Protein AF-A0A0M3JCF3-F1 (afdb_monomer)

Secondary structure (DSSP, 8-state):
----HHHHHHHHHHHHT---SS-EEEEEESSTT-HHHHHHHHHHHH-TTSEEEEEE-

Nearest PDB structures (foldseek):
  4tkz-assembly3_F-3  TM=7.705E-01  e=8.064E-01  Streptococcus agalactiae NEM316
  6fmg-assembly2_C  TM=8.220E-01  e=2.118E+00  Streptococcus pneumoniae
  6ira-assembly1_A  TM=4.989E-01  e=2.605E+00  Homo sapiens
  1wf3-assembly1_A  TM=4.896E-01  e=3.678E+00  Thermus thermophilus HB8

Organism: Anisakis simplex (NCBI:txid6269)

Mean predicted aligned error: 4.32 Å

Sequence (57 aa):
LVGTDENLFFNLESFFRMKYPTYELLFCVHDSSDPAQKVVEVLMSKYPQIDARIFCG

Foldseek 3Di:
DPDDLVRLLVVVLVVLPDPDPADAAEAEDADPPDSSVVSVVVSCVVRVVHHYDYHYD

InterPro domains:
  IPR025993 Ceramide glucosyltransferase [PF13506] (1-56)
  IPR025993 Ceramide glucosyltransferase [PTHR12726] (1-56)

Solvent-accessible surface area (backbone atoms only — not comparable to full-atom values): 3685 Å² total; per-residue (Å²): 137,93,62,58,73,66,57,45,43,55,58,57,49,52,64,80,66,56,94,61,99,77,73,74,46,81,44,80,38,71,46,93,81,41,72,64,56,60,47,49,55,53,48,47,69,74,40,74,88,52,54,68,50,81,44,73,95

Structure (mmCIF, N/CA/C/O backbone):
data_AF-A0A0M3JCF3-F1
#
_entry.id   AF-A0A0M3JCF3-F1
#
loop_
_atom_site.group_PDB
_atom_site.id
_atom_site.type_symbol
_atom_site.label_atom_id
_atom_site.label_alt_id
_atom_site.label_comp_id
_atom_site.label_asym_id
_atom_site.label_entity_id
_atom_site.label_seq_id
_atom_site.pdbx_PDB_ins_code
_atom_site.Cartn_x
_atom_site.Cartn_y
_atom_site.Cartn_z
_atom_site.occupancy
_atom_site.B_iso_or_equiv
_atom_site.auth_seq_id
_atom_site.auth_comp_id
_atom_site.auth_asym_id
_atom_site.auth_atom_id
_atom_site.pdbx_PDB_model_num
ATOM 1 N N . LEU A 1 1 ? 6.651 12.450 -10.630 1.00 45.47 1 LEU A N 1
ATOM 2 C CA . LEU A 1 1 ? 7.069 11.937 -9.311 1.00 45.47 1 LEU A CA 1
ATOM 3 C C . LEU A 1 1 ? 8.272 11.038 -9.539 1.00 45.47 1 LEU A C 1
ATOM 5 O O . LEU A 1 1 ? 8.095 9.980 -10.119 1.00 45.47 1 LEU A O 1
ATOM 9 N N . VAL A 1 2 ? 9.481 11.464 -9.178 1.00 48.88 2 VAL A N 1
ATOM 10 C CA . VAL A 1 2 ? 10.638 10.556 -9.151 1.00 48.88 2 VAL A CA 1
ATOM 11 C C . VAL A 1 2 ? 10.891 10.258 -7.683 1.00 48.88 2 VAL A C 1
ATOM 13 O O . VAL A 1 2 ? 11.578 11.007 -6.997 1.00 48.88 2 VAL A O 1
ATOM 16 N N . GLY A 1 3 ? 10.198 9.242 -7.179 1.00 51.28 3 GLY A N 1
ATOM 17 C CA . GLY A 1 3 ? 10.418 8.689 -5.851 1.00 51.28 3 GLY A CA 1
ATOM 18 C C . GLY A 1 3 ? 11.107 7.351 -6.031 1.00 51.28 3 GLY A C 1
ATOM 19 O O . GLY A 1 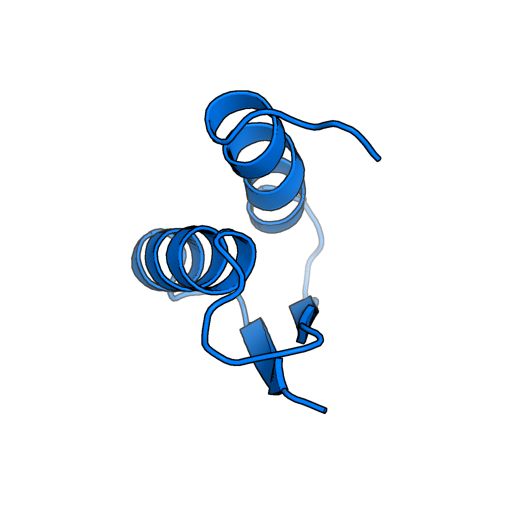3 ? 10.553 6.465 -6.669 1.00 51.28 3 GLY A O 1
ATOM 20 N N . THR A 1 4 ? 12.326 7.229 -5.523 1.00 62.62 4 THR A N 1
ATOM 21 C CA . THR A 1 4 ? 12.979 5.931 -5.337 1.00 62.62 4 THR A CA 1
ATOM 22 C C . THR A 1 4 ? 12.127 5.040 -4.423 1.00 62.62 4 THR A C 1
ATOM 24 O O . THR A 1 4 ? 11.325 5.557 -3.638 1.00 62.62 4 THR A O 1
ATOM 27 N N . ASP A 1 5 ? 12.319 3.720 -4.491 1.00 71.06 5 ASP A N 1
ATOM 28 C CA . ASP A 1 5 ? 11.486 2.724 -3.793 1.00 71.06 5 ASP A CA 1
ATOM 29 C C . ASP A 1 5 ? 11.280 3.017 -2.292 1.00 71.06 5 ASP A C 1
ATOM 31 O O . ASP A 1 5 ? 10.170 2.878 -1.779 1.00 71.06 5 ASP A O 1
ATOM 35 N N . GLU A 1 6 ? 12.309 3.503 -1.586 1.00 78.75 6 GLU A N 1
ATOM 36 C CA . GLU A 1 6 ? 12.202 3.855 -0.160 1.00 78.75 6 GLU A CA 1
ATOM 37 C C . GLU A 1 6 ? 11.272 5.048 0.092 1.00 78.75 6 GLU A C 1
ATOM 39 O O . GLU A 1 6 ? 10.404 4.997 0.964 1.00 78.75 6 GLU A O 1
ATOM 44 N N . ASN A 1 7 ? 11.412 6.124 -0.687 1.00 86.81 7 ASN A N 1
ATOM 45 C CA . ASN A 1 7 ? 10.567 7.310 -0.534 1.00 86.81 7 ASN A CA 1
ATOM 46 C C . ASN A 1 7 ? 9.111 6.997 -0.886 1.00 86.81 7 ASN A C 1
ATOM 48 O O . ASN A 1 7 ? 8.195 7.502 -0.235 1.00 86.81 7 ASN A O 1
ATOM 52 N N . LEU A 1 8 ? 8.899 6.139 -1.888 1.00 88.56 8 LEU A N 1
ATOM 53 C CA . LEU A 1 8 ? 7.575 5.648 -2.241 1.00 88.56 8 LEU A CA 1
ATOM 54 C C . LEU A 1 8 ? 6.960 4.856 -1.082 1.00 88.56 8 LEU A C 1
ATOM 56 O O . LEU A 1 8 ? 5.822 5.133 -0.706 1.00 88.56 8 LEU A O 1
ATOM 60 N N . PHE A 1 9 ? 7.719 3.947 -0.463 1.00 92.00 9 PHE A N 1
ATOM 61 C CA . PHE A 1 9 ? 7.263 3.193 0.705 1.00 92.00 9 PHE A CA 1
ATOM 62 C C . PHE A 1 9 ? 6.830 4.112 1.851 1.00 92.00 9 PHE A C 1
ATOM 64 O O . PHE A 1 9 ? 5.708 3.984 2.336 1.00 92.00 9 PHE A O 1
ATOM 71 N N . PHE A 1 10 ? 7.674 5.062 2.267 1.00 92.69 10 PHE A N 1
ATOM 72 C CA . PHE A 1 10 ? 7.341 5.962 3.379 1.00 92.69 10 PHE A CA 1
ATOM 73 C C . PHE A 1 10 ? 6.142 6.858 3.072 1.00 92.69 10 PHE A C 1
ATOM 75 O O . PHE A 1 10 ? 5.293 7.076 3.939 1.00 92.69 10 PHE A O 1
ATOM 82 N N . ASN A 1 11 ? 6.051 7.354 1.837 1.00 92.75 11 ASN A N 1
ATOM 83 C CA . ASN A 1 11 ? 4.914 8.148 1.397 1.00 92.75 11 ASN A CA 1
ATOM 84 C C . ASN A 1 11 ? 3.612 7.341 1.491 1.00 92.75 11 ASN A C 1
ATOM 86 O O . ASN A 1 11 ? 2.655 7.793 2.116 1.00 92.75 11 ASN A O 1
ATOM 90 N N . LEU A 1 12 ? 3.588 6.130 0.931 1.00 94.25 12 LEU A N 1
ATOM 91 C CA . LEU A 1 12 ? 2.404 5.273 0.960 1.00 94.25 12 LEU A CA 1
ATOM 92 C C . LEU A 1 12 ? 2.064 4.819 2.388 1.00 94.25 12 LEU A C 1
ATOM 94 O O . LEU A 1 12 ? 0.903 4.872 2.785 1.00 94.25 12 LEU A O 1
ATOM 98 N N . GLU A 1 13 ? 3.067 4.472 3.200 1.00 95.81 13 GLU A N 1
ATOM 99 C CA . GLU A 1 13 ? 2.893 4.093 4.608 1.00 95.81 13 GLU A CA 1
ATOM 100 C C . GLU A 1 13 ? 2.232 5.201 5.440 1.00 95.81 13 GLU A C 1
ATOM 102 O O . GLU A 1 13 ? 1.471 4.906 6.366 1.00 95.81 13 GLU A O 1
ATOM 107 N N . SER A 1 14 ? 2.484 6.472 5.117 1.00 95.69 14 SER A N 1
ATOM 108 C CA . SER A 1 14 ? 1.891 7.595 5.847 1.00 95.69 14 SER A CA 1
ATOM 109 C C . SER A 1 14 ? 0.356 7.569 5.822 1.00 95.69 14 SER A C 1
ATOM 111 O O . SER A 1 14 ? -0.272 7.876 6.839 1.00 95.69 14 SER A O 1
ATOM 113 N N . PHE A 1 15 ? -0.250 7.099 4.723 1.00 96.19 15 PHE A N 1
ATOM 114 C CA . PHE A 1 15 ? -1.702 6.972 4.590 1.00 96.19 15 PHE A CA 1
ATOM 115 C C . PHE A 1 15 ? -2.273 5.862 5.478 1.00 96.19 15 PHE A C 1
ATOM 117 O O . PHE A 1 15 ? -3.305 6.068 6.106 1.00 96.19 15 PHE A O 1
ATOM 124 N N . PHE A 1 16 ? -1.572 4.733 5.625 1.00 95.94 16 PHE A N 1
ATOM 125 C CA . PHE A 1 16 ? -1.983 3.633 6.515 1.00 95.94 16 PHE A CA 1
ATOM 126 C C . PHE A 1 16 ? -1.909 3.995 8.009 1.00 95.94 16 PHE A C 1
ATOM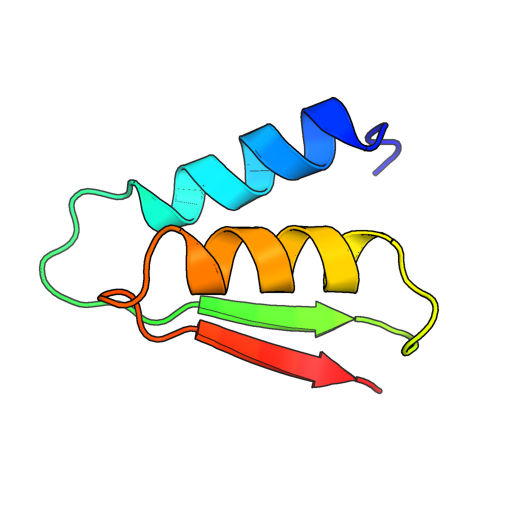 128 O O . PHE A 1 16 ? -2.506 3.328 8.854 1.00 95.94 16 PHE A O 1
ATOM 135 N N . ARG A 1 17 ? -1.168 5.054 8.361 1.00 95.62 17 ARG A N 1
ATOM 136 C CA . ARG A 1 17 ? -1.006 5.537 9.743 1.00 95.62 17 ARG A CA 1
ATOM 137 C C . ARG A 1 17 ? -1.929 6.697 10.101 1.00 95.62 17 ARG A C 1
ATOM 139 O O . ARG A 1 17 ? -1.824 7.236 11.207 1.00 95.62 17 ARG A O 1
ATOM 146 N N . MET A 1 18 ? -2.813 7.108 9.193 1.00 95.38 18 MET A N 1
ATOM 147 C CA . MET A 1 18 ? -3.720 8.212 9.469 1.00 95.38 18 MET A CA 1
ATOM 148 C C . MET A 1 18 ? -4.638 7.891 10.650 1.00 95.38 18 MET A C 1
ATOM 150 O O . MET A 1 18 ? -5.219 6.811 10.749 1.00 95.38 18 MET A O 1
ATOM 154 N N . LYS A 1 19 ? -4.806 8.872 11.539 1.00 92.38 19 LYS A N 1
ATOM 155 C CA . LYS A 1 19 ? -5.712 8.788 12.689 1.00 92.38 19 LYS A CA 1
ATOM 156 C C . LYS A 1 19 ? -7.117 9.255 12.302 1.00 92.38 19 LYS A C 1
ATOM 158 O O . LYS A 1 19 ? -7.604 10.249 12.835 1.00 92.38 19 LYS A O 1
ATOM 163 N N . TYR A 1 20 ? -7.743 8.545 11.367 1.00 91.88 20 TYR A N 1
ATOM 164 C CA . TYR A 1 20 ? -9.150 8.740 11.010 1.00 91.88 20 TYR A CA 1
ATOM 165 C C . TYR A 1 20 ? -10.002 7.560 11.497 1.00 91.88 20 TYR A C 1
ATOM 167 O O . TYR A 1 20 ? -9.517 6.430 11.466 1.00 91.88 20 TYR A O 1
ATOM 175 N N . PRO A 1 21 ? -11.257 7.791 11.936 1.00 87.88 21 PRO A N 1
ATOM 176 C CA . PRO A 1 21 ? -12.104 6.731 12.489 1.00 87.88 21 PRO A CA 1
ATOM 177 C C . PRO A 1 21 ? -12.374 5.584 11.510 1.00 87.88 21 PRO A C 1
ATOM 179 O O . PRO A 1 21 ? -12.435 4.426 11.913 1.00 87.88 21 PRO A O 1
ATOM 182 N N . THR A 1 22 ? -12.566 5.897 10.228 1.00 93.50 22 THR A N 1
ATOM 183 C CA . THR A 1 22 ? -12.809 4.920 9.160 1.00 93.50 22 THR A CA 1
ATOM 184 C C . THR A 1 22 ? -12.439 5.558 7.826 1.00 93.50 22 THR A C 1
ATOM 186 O O . THR A 1 22 ? -12.828 6.695 7.565 1.00 93.50 22 THR A O 1
ATOM 189 N N . TYR A 1 23 ? -11.670 4.847 7.007 1.00 96.56 23 TYR A N 1
ATOM 190 C CA . TYR A 1 23 ? -11.300 5.248 5.652 1.00 96.56 23 TYR A CA 1
ATOM 191 C C . TYR A 1 23 ? -10.899 4.011 4.842 1.00 96.56 23 TYR A C 1
ATOM 193 O O . TYR A 1 23 ? -10.589 2.969 5.421 1.00 96.56 23 TYR A O 1
ATOM 201 N N . GLU A 1 24 ? -10.890 4.153 3.518 1.00 97.12 24 GLU A N 1
ATOM 202 C CA . GLU A 1 24 ? -10.352 3.161 2.587 1.00 97.12 24 GLU A CA 1
ATOM 203 C C . GLU A 1 24 ? -9.254 3.787 1.717 1.00 97.12 24 GLU A C 1
ATOM 205 O O . GLU A 1 24 ? -9.228 5.004 1.507 1.00 97.12 24 GLU A O 1
ATOM 210 N N . LEU A 1 25 ? -8.336 2.958 1.223 1.00 97.25 25 LEU A N 1
ATOM 211 C CA . LEU A 1 25 ? -7.261 3.360 0.320 1.00 97.25 25 LEU A CA 1
ATOM 212 C C . LEU A 1 25 ? -7.416 2.654 -1.029 1.00 97.25 25 LEU A C 1
ATOM 214 O O . LEU A 1 25 ? -7.351 1.431 -1.119 1.00 97.25 25 LEU A O 1
ATOM 218 N N . LEU A 1 26 ? -7.584 3.428 -2.098 1.00 96.44 26 LEU A N 1
ATOM 219 C CA . LEU A 1 26 ? -7.713 2.909 -3.459 1.00 96.44 26 LEU A CA 1
ATOM 220 C C . LEU A 1 26 ? -6.481 3.322 -4.266 1.00 96.44 26 LEU A C 1
ATOM 222 O O . LEU A 1 26 ? -6.243 4.510 -4.481 1.00 96.44 26 LEU A O 1
ATOM 226 N N . PHE A 1 27 ? -5.695 2.341 -4.700 1.00 93.88 27 PHE A N 1
ATOM 227 C CA . PHE A 1 27 ? -4.483 2.554 -5.483 1.00 93.88 27 PHE A CA 1
ATOM 228 C C .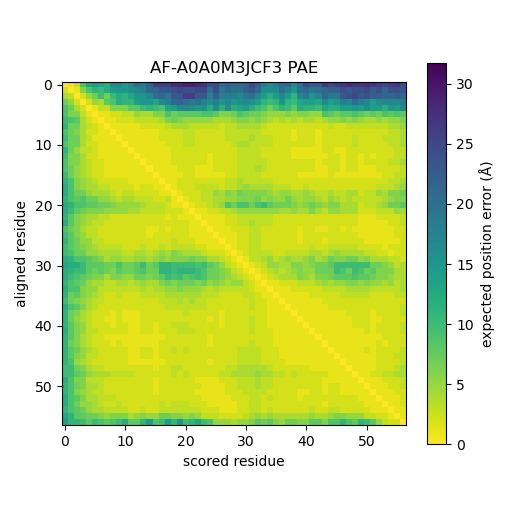 PHE A 1 27 ? -4.738 2.196 -6.942 1.00 93.88 27 PHE A C 1
ATOM 230 O O . PHE A 1 27 ? -5.135 1.074 -7.238 1.00 93.88 27 PHE A O 1
ATOM 237 N N . CYS A 1 28 ? -4.479 3.133 -7.852 1.00 92.69 28 CYS A N 1
ATOM 238 C CA . CYS A 1 28 ? -4.513 2.878 -9.289 1.00 92.69 28 CYS A CA 1
ATOM 239 C C . CYS A 1 28 ? -3.081 2.809 -9.815 1.00 92.69 28 CYS A C 1
ATOM 241 O O . CYS A 1 28 ? -2.340 3.788 -9.705 1.00 92.69 28 CYS A O 1
ATOM 243 N N . VAL A 1 29 ? -2.705 1.665 -10.375 1.00 88.75 29 VAL A N 1
ATOM 244 C CA . VAL A 1 29 ? -1.416 1.451 -11.039 1.00 88.75 29 VAL A CA 1
ATOM 245 C C . VAL A 1 29 ? -1.648 1.223 -12.527 1.00 88.75 29 VAL A C 1
ATOM 247 O O . VAL A 1 29 ? -2.677 0.682 -12.927 1.00 88.75 29 VAL A O 1
ATOM 250 N N . HIS A 1 30 ? -0.702 1.662 -13.352 1.00 82.44 30 HIS A N 1
ATOM 251 C CA . HIS A 1 30 ? -0.869 1.596 -14.804 1.00 82.44 30 HIS A CA 1
ATOM 252 C C . HIS A 1 30 ? -0.687 0.174 -15.354 1.00 82.44 30 HIS A C 1
ATOM 254 O O . HIS A 1 30 ? -1.354 -0.224 -16.301 1.00 82.44 30 HIS A O 1
ATOM 260 N N . ASP A 1 31 ? 0.209 -0.606 -14.748 1.00 84.00 31 ASP A N 1
ATOM 261 C CA . ASP A 1 31 ? 0.441 -2.000 -15.114 1.00 84.00 31 ASP A CA 1
ATOM 262 C C . ASP A 1 31 ? 0.877 -2.825 -13.898 1.00 84.00 31 ASP A C 1
ATOM 264 O O . ASP A 1 31 ? 1.423 -2.310 -12.924 1.00 84.00 31 ASP A O 1
ATOM 268 N N . SER A 1 32 ? 0.669 -4.136 -13.994 1.00 78.19 32 SER A N 1
ATOM 269 C CA . SER A 1 32 ? 1.086 -5.140 -13.014 1.00 78.19 32 SER A CA 1
ATOM 270 C C . SER A 1 32 ? 2.597 -5.198 -12.747 1.00 78.19 32 SER A C 1
ATOM 272 O O . SER A 1 32 ? 3.033 -5.752 -11.736 1.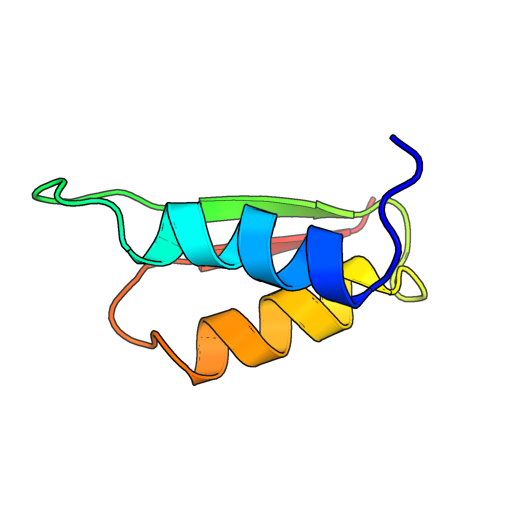00 78.19 32 SER A O 1
ATOM 274 N N . SER A 1 33 ? 3.416 -4.640 -13.644 1.00 83.06 33 SER A N 1
ATOM 275 C CA . SER A 1 33 ? 4.862 -4.521 -13.453 1.00 83.06 33 SER A CA 1
ATOM 276 C C . SER A 1 33 ? 5.288 -3.289 -12.646 1.00 83.06 33 SER A C 1
ATOM 278 O O . SER A 1 33 ? 6.477 -3.162 -12.340 1.00 83.06 3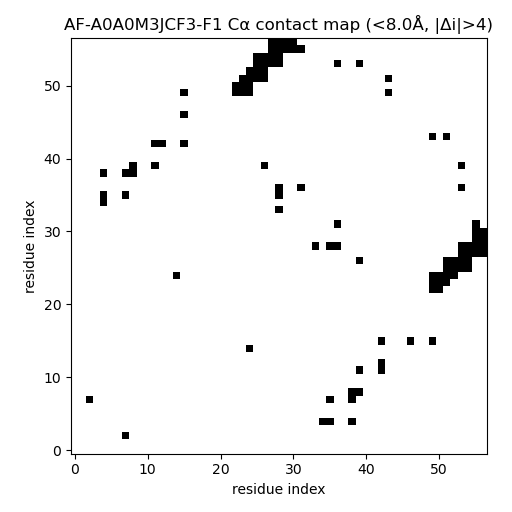3 SER A O 1
ATOM 280 N N . ASP A 1 34 ? 4.353 -2.408 -12.264 1.00 83.19 34 ASP A N 1
ATOM 281 C CA . ASP A 1 34 ? 4.656 -1.192 -11.509 1.00 83.19 34 ASP A CA 1
ATOM 282 C C . ASP A 1 34 ? 5.258 -1.543 -10.129 1.00 83.19 34 ASP A C 1
ATOM 284 O O . ASP A 1 34 ? 4.621 -2.238 -9.327 1.00 83.19 34 ASP A O 1
ATOM 288 N N . PRO A 1 35 ? 6.476 -1.062 -9.801 1.00 83.62 35 PRO A N 1
ATOM 289 C CA . PRO A 1 35 ? 7.085 -1.258 -8.485 1.00 83.62 35 PRO A CA 1
ATOM 290 C C . PRO A 1 35 ? 6.186 -0.819 -7.321 1.00 83.62 35 PRO A C 1
ATOM 292 O O . PRO A 1 3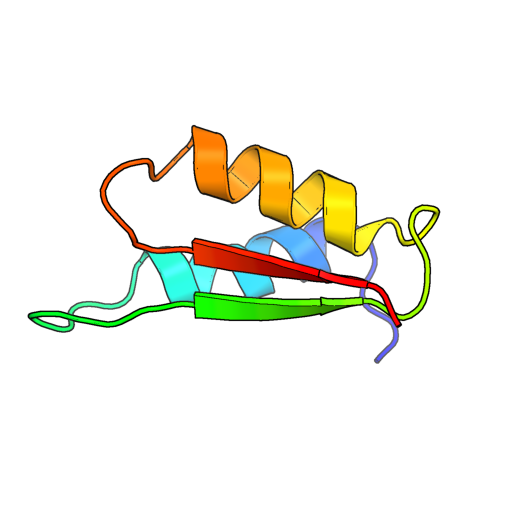5 ? 6.246 -1.412 -6.239 1.00 83.62 35 PRO A O 1
ATOM 295 N N . ALA A 1 36 ? 5.313 0.171 -7.541 1.00 87.62 36 ALA A N 1
ATOM 296 C CA . ALA A 1 36 ? 4.350 0.636 -6.555 1.00 87.62 36 ALA A CA 1
ATOM 297 C C . ALA A 1 36 ? 3.381 -0.467 -6.117 1.00 87.62 36 ALA A C 1
ATOM 299 O O . ALA A 1 36 ? 3.026 -0.509 -4.940 1.00 87.62 36 ALA A O 1
ATOM 300 N N . GLN A 1 37 ? 3.001 -1.392 -7.007 1.00 90.94 37 GLN A N 1
ATOM 301 C CA . GLN A 1 37 ? 2.104 -2.492 -6.654 1.00 90.94 37 GLN 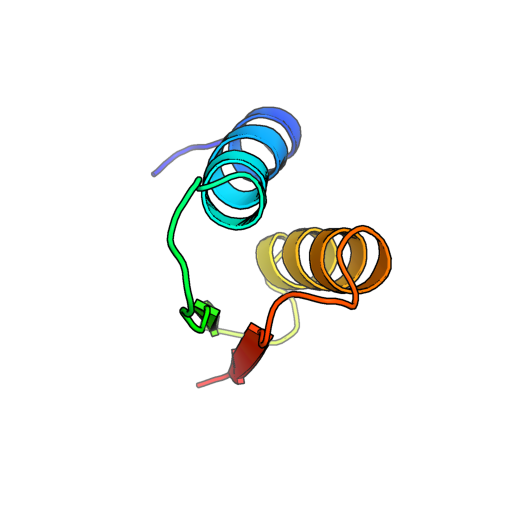A CA 1
ATOM 302 C C . GLN A 1 37 ? 2.699 -3.344 -5.527 1.00 90.94 37 GLN A C 1
ATOM 304 O O . GLN A 1 37 ? 2.039 -3.577 -4.516 1.00 90.94 37 GLN A O 1
ATOM 309 N N . LYS A 1 38 ? 3.974 -3.734 -5.645 1.00 90.25 38 LYS A N 1
ATOM 310 C CA . LYS A 1 38 ? 4.660 -4.541 -4.620 1.00 90.25 38 LYS A CA 1
ATOM 311 C C . LYS A 1 38 ? 4.748 -3.809 -3.284 1.00 90.25 38 LYS A C 1
ATOM 313 O O . LYS A 1 38 ? 4.575 -4.414 -2.2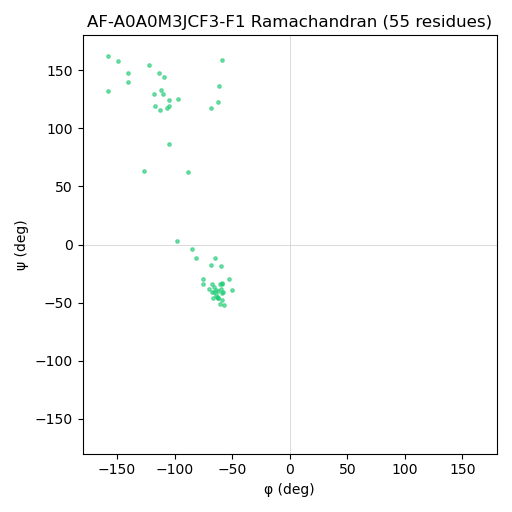29 1.00 90.25 38 LYS A O 1
ATOM 318 N N . VAL A 1 39 ? 5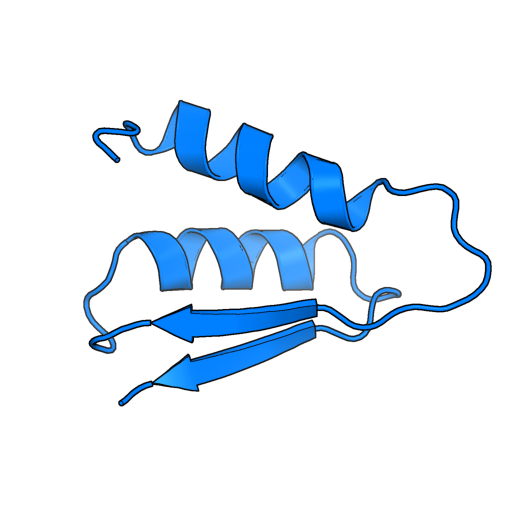.008 -2.502 -3.320 1.00 92.38 39 VAL A N 1
ATOM 319 C CA . VAL A 1 39 ? 5.044 -1.665 -2.114 1.00 92.38 39 VAL A CA 1
ATOM 320 C C . VAL A 1 39 ? 3.677 -1.652 -1.429 1.00 92.38 39 VAL A C 1
ATOM 322 O O . VAL A 1 39 ? 3.599 -1.849 -0.215 1.00 92.38 39 VAL A O 1
ATOM 325 N N . VAL A 1 40 ? 2.598 -1.468 -2.195 1.00 93.56 40 VAL A N 1
ATOM 326 C CA . VAL A 1 40 ? 1.230 -1.482 -1.665 1.00 93.56 40 VAL A CA 1
ATOM 327 C C . VAL A 1 40 ? 0.878 -2.856 -1.092 1.00 93.56 40 VAL A C 1
ATOM 329 O O . VAL A 1 40 ? 0.386 -2.913 0.028 1.00 93.56 40 VAL A O 1
ATOM 332 N N . GLU A 1 41 ? 1.192 -3.960 -1.774 1.00 93.81 41 GLU A N 1
ATOM 333 C CA . GLU A 1 41 ? 0.940 -5.327 -1.280 1.00 93.81 41 GLU A CA 1
ATOM 334 C C . GLU A 1 41 ? 1.624 -5.602 0.075 1.00 93.81 41 GLU A C 1
ATOM 336 O O . GLU A 1 41 ? 1.022 -6.180 0.991 1.00 93.81 41 GLU A O 1
ATOM 341 N N . VAL A 1 42 ? 2.866 -5.132 0.245 1.00 95.06 42 VAL A N 1
ATOM 342 C CA . VAL A 1 42 ? 3.592 -5.217 1.522 1.00 95.06 42 VAL A CA 1
ATOM 343 C C . VAL A 1 42 ? 2.896 -4.389 2.605 1.00 95.06 42 VAL A C 1
ATOM 345 O O . VAL A 1 42 ? 2.748 -4.855 3.737 1.00 95.06 42 VAL A O 1
ATOM 348 N N . LEU A 1 43 ? 2.445 -3.175 2.281 1.00 96.12 43 LEU A N 1
ATOM 349 C CA . LEU A 1 43 ? 1.738 -2.313 3.230 1.00 96.12 43 LEU A CA 1
ATOM 350 C C . LEU A 1 43 ? 0.366 -2.878 3.617 1.00 96.12 43 LEU A C 1
ATOM 352 O O . LEU A 1 43 ? 0.038 -2.883 4.801 1.00 96.12 43 LEU A O 1
ATOM 356 N N . MET A 1 44 ? -0.389 -3.431 2.668 1.00 96.50 44 MET A N 1
ATOM 357 C CA . MET A 1 44 ? -1.657 -4.121 2.928 1.00 96.50 44 MET A CA 1
ATOM 358 C C . MET A 1 44 ? -1.463 -5.298 3.892 1.00 96.50 44 MET A C 1
ATOM 360 O O . MET A 1 44 ? -2.235 -5.464 4.832 1.00 96.50 44 MET A O 1
ATOM 364 N N . SER A 1 45 ? -0.381 -6.065 3.721 1.00 96.94 45 SER A N 1
ATOM 365 C CA . SER A 1 45 ? -0.026 -7.160 4.636 1.00 96.94 45 SER A CA 1
ATOM 366 C C . SER A 1 45 ? 0.393 -6.661 6.026 1.00 96.94 45 SER A C 1
ATOM 368 O O . SER A 1 45 ? 0.130 -7.320 7.031 1.00 96.94 45 SER A O 1
ATOM 370 N N . LYS A 1 46 ? 1.046 -5.492 6.103 1.00 97.12 46 LYS A N 1
ATOM 371 C CA . LYS A 1 46 ? 1.501 -4.867 7.358 1.00 97.12 46 LYS A CA 1
ATOM 372 C C . LYS A 1 46 ? 0.361 -4.223 8.156 1.00 97.12 46 LYS A C 1
ATOM 374 O O . LYS A 1 46 ? 0.445 -4.166 9.382 1.00 97.12 46 LYS A O 1
ATOM 379 N N . TYR A 1 47 ? -0.680 -3.743 7.479 1.00 96.50 47 TYR A N 1
ATOM 380 C CA . TYR A 1 47 ? -1.819 -3.036 8.070 1.00 96.50 47 TYR A CA 1
ATOM 381 C C . TYR A 1 47 ? -3.157 -3.682 7.654 1.00 96.50 47 TYR A C 1
ATOM 383 O O . TYR A 1 47 ? -3.979 -3.021 7.017 1.00 96.50 47 TYR A O 1
ATOM 391 N N . PRO A 1 48 ? -3.417 -4.951 8.030 1.00 95.94 48 PRO A N 1
ATOM 392 C CA . PRO A 1 48 ? -4.597 -5.700 7.580 1.00 95.94 48 PRO A CA 1
ATOM 393 C C . PRO A 1 48 ? -5.937 -5.123 8.072 1.00 95.94 48 PRO A C 1
ATOM 395 O O . PRO A 1 48 ? -6.993 -5.543 7.612 1.00 95.94 48 PRO A O 1
ATOM 398 N N . GLN A 1 49 ? -5.914 -4.182 9.021 1.00 94.62 49 GLN A N 1
ATOM 399 C CA . GLN A 1 49 ? -7.098 -3.492 9.537 1.00 94.62 49 GLN A CA 1
ATOM 400 C C . GLN A 1 49 ? -7.582 -2.324 8.662 1.00 94.62 49 GLN A C 1
ATOM 402 O O . GLN A 1 49 ? -8.647 -1.775 8.933 1.00 94.62 49 GLN A O 1
ATOM 407 N N . ILE A 1 50 ? -6.788 -1.895 7.677 1.00 96.56 50 ILE A N 1
ATOM 408 C CA . ILE A 1 50 ? -7.135 -0.798 6.767 1.00 96.56 50 ILE A CA 1
ATOM 409 C C . ILE A 1 50 ? -7.712 -1.404 5.485 1.00 96.56 50 ILE A C 1
ATOM 411 O O . ILE A 1 50 ? -7.054 -2.236 4.864 1.00 96.56 50 ILE A O 1
ATOM 415 N N . ASP A 1 51 ? -8.921 -0.995 5.079 1.00 96.75 51 ASP A N 1
ATOM 416 C CA . ASP A 1 51 ? -9.477 -1.414 3.782 1.00 96.75 51 ASP A CA 1
ATOM 417 C C . ASP A 1 51 ? -8.654 -0.758 2.671 1.00 96.75 51 ASP A C 1
ATOM 419 O O . ASP A 1 51 ? -8.554 0.469 2.588 1.00 96.75 51 ASP A O 1
ATOM 423 N N . ALA A 1 52 ? -8.002 -1.580 1.858 1.00 97.12 52 ALA A N 1
ATOM 424 C CA . ALA A 1 52 ? -7.142 -1.129 0.784 1.00 97.12 52 ALA A CA 1
ATOM 425 C C . ALA A 1 52 ? -7.324 -2.018 -0.446 1.00 97.12 52 ALA A C 1
ATOM 427 O O . ALA A 1 52 ? -7.449 -3.239 -0.328 1.00 97.12 52 ALA A O 1
ATOM 428 N N . ARG A 1 53 ? -7.345 -1.415 -1.639 1.00 96.50 53 ARG A N 1
ATOM 429 C CA . ARG A 1 53 ? -7.533 -2.126 -2.913 1.00 96.50 53 ARG A CA 1
ATOM 430 C C . ARG A 1 53 ? -6.634 -1.560 -3.998 1.00 96.50 53 ARG A C 1
ATOM 432 O O . ARG A 1 53 ? -6.366 -0.360 -4.027 1.00 96.50 53 ARG A O 1
ATOM 439 N N . ILE A 1 54 ? -6.206 -2.437 -4.901 1.00 94.00 54 ILE A N 1
ATOM 440 C CA . ILE A 1 54 ? -5.384 -2.095 -6.062 1.00 94.00 54 ILE A CA 1
ATOM 441 C C . ILE A 1 54 ? -6.219 -2.297 -7.326 1.00 94.00 54 ILE A C 1
ATOM 443 O O . ILE A 1 54 ? -6.869 -3.329 -7.491 1.00 94.00 54 ILE A O 1
ATOM 447 N N . PHE A 1 55 ? -6.181 -1.312 -8.215 1.00 93.62 55 PHE A N 1
ATOM 448 C CA . PHE A 1 55 ? -6.764 -1.344 -9.548 1.00 93.62 55 PHE A CA 1
ATOM 449 C C . PHE A 1 55 ? -5.641 -1.194 -10.570 1.00 93.62 55 PHE A C 1
ATOM 451 O O . PHE A 1 55 ? -4.838 -0.267 -10.466 1.00 93.62 55 PHE A O 1
ATOM 458 N N . CYS A 1 56 ? -5.605 -2.086 -11.556 1.00 89.12 56 CYS A N 1
ATOM 459 C CA . CYS A 1 56 ? -4.663 -2.013 -12.671 1.00 89.12 56 CYS A CA 1
ATOM 460 C C . CYS A 1 56 ? -5.426 -1.649 -13.951 1.00 89.12 56 CYS A C 1
ATOM 462 O O . CYS A 1 56 ? -6.436 -2.300 -14.242 1.00 89.12 56 CYS A O 1
ATOM 464 N N . GLY A 1 57 ? -4.967 -0.637 -14.699 1.00 79.62 57 GLY A N 1
ATOM 465 C CA . GLY A 1 57 ? -5.616 -0.191 -15.941 1.00 79.62 57 GLY A CA 1
ATOM 466 C C . GLY A 1 57 ? -4.917 0.935 -16.696 1.00 79.62 57 GLY A C 1
ATOM 467 O O . GLY A 1 57 ? -4.227 1.770 -16.067 1.00 79.62 57 GLY A O 1
#

pLDDT: mean 88.83, std 11.73, range [45.47, 97.25]

Radius of gyration: 11.24 Å; Cα contacts (8 Å, |Δi|>4): 54; chains: 1; bounding box: 26×19×29 Å